Protein AF-A0A178K9Y8-F1 (afdb_monomer)

Radius of gyration: 12.25 Å; Cα contacts (8 Å, |Δi|>4): 118; chains: 1; bounding box: 38×19×30 Å

Organism: NCBI:txid858640

Structure (mmCIF, N/CA/C/O backbone):
data_AF-A0A178K9Y8-F1
#
_entry.id   AF-A0A17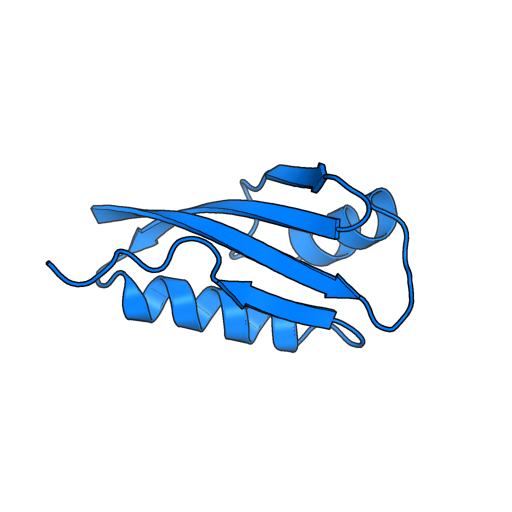8K9Y8-F1
#
loop_
_atom_site.group_PDB
_atom_site.id
_atom_site.type_symbol
_atom_site.label_atom_id
_atom_site.label_alt_id
_atom_site.label_comp_id
_atom_site.label_asym_id
_atom_site.label_entity_id
_atom_site.label_seq_id
_atom_site.pdbx_PDB_ins_code
_atom_site.Cartn_x
_atom_site.Cartn_y
_atom_site.Cartn_z
_atom_site.occupancy
_atom_site.B_iso_or_equiv
_atom_site.auth_seq_id
_atom_site.auth_comp_id
_atom_site.auth_asym_id
_atom_site.auth_atom_id
_atom_site.pdbx_PDB_model_num
ATOM 1 N N . MET A 1 1 ? 12.532 -5.651 -14.817 1.00 84.31 1 MET A N 1
ATOM 2 C CA . MET A 1 1 ? 12.952 -6.426 -13.619 1.00 84.31 1 MET A CA 1
ATOM 3 C C . MET A 1 1 ? 11.779 -6.406 -12.659 1.00 84.31 1 MET A C 1
ATOM 5 O O . MET A 1 1 ? 11.094 -5.393 -12.632 1.00 84.31 1 MET A O 1
ATOM 9 N N . ILE A 1 2 ? 11.500 -7.493 -11.938 1.00 84.50 2 ILE A N 1
ATOM 10 C CA . ILE A 1 2 ? 10.419 -7.483 -10.943 1.00 84.50 2 ILE A CA 1
ATOM 11 C C . ILE A 1 2 ? 11.006 -7.046 -9.606 1.00 84.50 2 ILE A C 1
ATOM 13 O O . ILE A 1 2 ? 11.977 -7.641 -9.138 1.00 84.50 2 ILE A O 1
ATOM 17 N N . TYR A 1 3 ? 10.408 -6.020 -9.015 1.00 85.44 3 TYR A N 1
ATOM 18 C CA . TYR A 1 3 ? 10.719 -5.527 -7.683 1.00 85.44 3 TYR A CA 1
ATOM 19 C C . TYR A 1 3 ? 9.573 -5.874 -6.738 1.00 85.44 3 TYR A C 1
ATOM 21 O O . TYR A 1 3 ? 8.410 -5.862 -7.140 1.00 85.44 3 TYR A O 1
ATOM 29 N N . SER A 1 4 ? 9.907 -6.206 -5.495 1.00 86.06 4 SER A N 1
ATOM 30 C CA . SER A 1 4 ? 8.940 -6.498 -4.440 1.00 86.06 4 SER A CA 1
ATOM 31 C C . SER A 1 4 ? 9.102 -5.474 -3.334 1.00 86.06 4 SER A C 1
ATOM 33 O O . SER A 1 4 ? 10.226 -5.183 -2.929 1.00 86.06 4 SER A O 1
ATOM 35 N N . PHE A 1 5 ? 7.982 -4.985 -2.818 1.00 85.19 5 PHE A N 1
ATOM 36 C CA . PHE A 1 5 ? 7.946 -3.933 -1.816 1.00 85.19 5 PHE A CA 1
ATOM 37 C C . PHE A 1 5 ? 7.037 -4.340 -0.664 1.00 85.19 5 PHE A C 1
ATOM 39 O O . PHE A 1 5 ? 6.025 -5.018 -0.856 1.00 85.19 5 PHE A O 1
ATOM 46 N N . GLU A 1 6 ? 7.398 -3.887 0.531 1.00 89.12 6 GLU A N 1
ATOM 47 C CA . GLU A 1 6 ? 6.494 -3.858 1.674 1.00 89.12 6 GLU A CA 1
ATOM 48 C C . GLU A 1 6 ? 6.373 -2.403 2.126 1.00 89.12 6 GLU A C 1
ATOM 50 O O . GLU A 1 6 ? 7.381 -1.710 2.295 1.00 89.12 6 GLU A O 1
ATOM 55 N N . ILE A 1 7 ? 5.137 -1.935 2.254 1.00 89.81 7 ILE A N 1
ATOM 56 C CA . ILE A 1 7 ? 4.798 -0.568 2.632 1.00 89.81 7 ILE A CA 1
ATOM 57 C C . ILE A 1 7 ? 3.960 -0.618 3.907 1.00 89.81 7 ILE A C 1
ATOM 59 O O . ILE A 1 7 ? 2.942 -1.303 3.955 1.00 89.81 7 ILE A O 1
ATOM 63 N N . LEU A 1 8 ? 4.367 0.140 4.917 1.00 91.94 8 LEU A N 1
ATOM 64 C CA . LEU A 1 8 ? 3.578 0.418 6.109 1.00 91.94 8 LEU A CA 1
ATOM 65 C C . LEU A 1 8 ? 2.597 1.549 5.791 1.00 91.94 8 LEU A C 1
ATOM 67 O O . LEU A 1 8 ? 3.007 2.611 5.322 1.00 91.94 8 LEU A O 1
ATOM 71 N N . ILE A 1 9 ? 1.315 1.334 6.065 1.00 92.12 9 ILE A N 1
ATOM 72 C CA . ILE A 1 9 ? 0.240 2.304 5.866 1.00 92.12 9 ILE A CA 1
ATOM 73 C C . ILE A 1 9 ? -0.231 2.818 7.222 1.00 92.12 9 ILE A C 1
ATOM 75 O O . ILE A 1 9 ? -0.639 2.062 8.104 1.00 92.12 9 ILE A O 1
ATOM 79 N N . VAL A 1 10 ? -0.220 4.139 7.358 1.00 91.00 10 VAL A N 1
ATOM 80 C CA . VAL A 1 10 ? -0.742 4.873 8.505 1.00 91.00 10 VAL A CA 1
ATOM 81 C C . VAL A 1 10 ? -2.044 5.547 8.090 1.00 91.00 10 VAL A C 1
ATOM 83 O O . VAL A 1 10 ? -2.035 6.506 7.319 1.00 91.00 10 VAL A O 1
ATOM 86 N N . ASP A 1 11 ? -3.168 5.079 8.632 1.00 91.50 11 ASP A N 1
ATOM 87 C CA . ASP A 1 11 ? -4.475 5.692 8.391 1.00 91.50 11 ASP A CA 1
ATOM 88 C C . ASP A 1 11 ? -4.891 6.626 9.536 1.00 91.50 11 ASP A C 1
ATOM 90 O O . ASP A 1 11 ? -5.214 6.205 10.651 1.00 91.50 11 ASP A O 1
ATOM 94 N N . LYS A 1 12 ? -4.943 7.926 9.240 1.00 91.81 12 LYS A N 1
ATOM 95 C CA . LYS A 1 12 ? -5.353 8.968 10.192 1.00 91.81 12 LYS A CA 1
ATOM 96 C C . LYS A 1 12 ? -6.851 8.938 10.491 1.00 91.81 12 LYS A C 1
ATOM 98 O O . LYS A 1 12 ? -7.259 9.446 11.535 1.00 91.81 12 LYS A O 1
ATOM 103 N N . LEU A 1 13 ? -7.663 8.363 9.602 1.00 92.81 13 LEU A N 1
ATOM 104 C CA . LEU A 1 13 ? -9.111 8.238 9.781 1.00 92.81 13 LEU A CA 1
ATOM 105 C C . LEU A 1 13 ? -9.514 6.944 10.493 1.00 92.81 13 LEU A C 1
ATOM 107 O O . LEU A 1 13 ? -10.685 6.804 10.843 1.00 92.81 13 LEU A O 1
ATOM 111 N N . ARG A 1 14 ? -8.551 6.053 10.775 1.00 88.25 14 ARG A N 1
ATOM 112 C CA . ARG A 1 14 ? -8.750 4.795 11.513 1.00 88.25 14 ARG A CA 1
ATOM 113 C C . ARG A 1 14 ? -9.821 3.895 10.885 1.00 88.25 14 ARG A C 1
ATOM 115 O O . ARG A 1 14 ? -10.700 3.397 11.589 1.00 88.25 14 ARG A O 1
ATOM 122 N N . ARG A 1 15 ? -9.777 3.730 9.564 1.00 89.75 15 ARG A N 1
ATOM 123 C CA . ARG A 1 15 ? -10.606 2.762 8.840 1.00 89.75 15 ARG A CA 1
ATOM 124 C C . ARG A 1 15 ? -10.148 1.342 9.187 1.00 89.75 15 ARG A C 1
ATOM 126 O O . ARG A 1 15 ? -9.028 1.132 9.651 1.00 89.75 15 ARG A O 1
ATOM 133 N N . ASP A 1 16 ? -11.039 0.380 8.98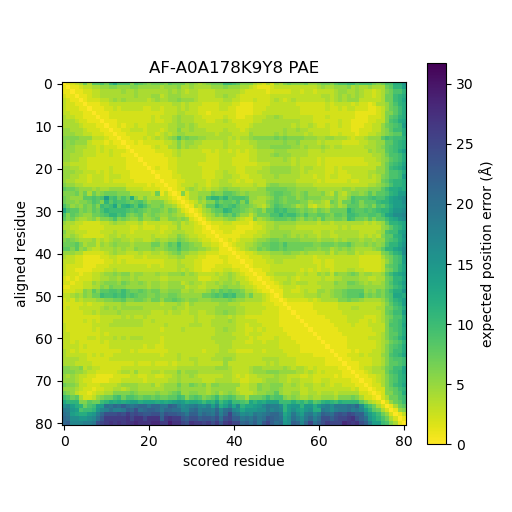1 1.00 91.56 16 ASP A N 1
ATOM 134 C CA . ASP A 1 16 ? -10.710 -1.039 9.096 1.00 91.56 16 ASP A CA 1
ATOM 135 C C . ASP A 1 16 ? -9.987 -1.556 7.840 1.00 91.56 16 ASP A C 1
ATOM 137 O O . ASP A 1 16 ? -9.875 -0.866 6.821 1.00 91.56 16 ASP A O 1
ATOM 141 N N . ILE A 1 17 ? -9.464 -2.782 7.933 1.00 89.94 17 ILE A N 1
ATOM 142 C CA . ILE A 1 17 ? -8.678 -3.403 6.864 1.00 89.94 17 ILE A CA 1
ATOM 143 C C . ILE A 1 17 ? -9.482 -3.590 5.572 1.00 89.94 17 ILE A C 1
ATOM 145 O O . ILE A 1 17 ? -8.924 -3.430 4.489 1.00 89.94 17 ILE A O 1
ATOM 149 N N . ASP A 1 18 ? -10.780 -3.879 5.673 1.00 90.12 18 ASP A N 1
ATOM 150 C CA . ASP A 1 18 ? -11.638 -4.117 4.513 1.00 90.12 18 ASP A CA 1
ATOM 151 C C . ASP A 1 18 ? -11.846 -2.809 3.737 1.00 90.12 18 ASP A C 1
ATOM 153 O O . ASP A 1 18 ? -11.609 -2.750 2.531 1.00 90.12 18 ASP A O 1
ATOM 157 N N . ALA A 1 19 ? -12.172 -1.716 4.436 1.00 91.19 19 ALA A N 1
ATOM 158 C CA . ALA A 1 19 ? -12.316 -0.396 3.830 1.00 91.19 19 ALA A CA 1
ATOM 159 C C . ALA A 1 19 ? -10.998 0.128 3.231 1.00 91.19 19 ALA A C 1
ATOM 161 O O . ALA A 1 19 ? -11.006 0.786 2.187 1.00 91.19 19 ALA A O 1
ATOM 162 N N . LEU A 1 20 ? -9.858 -0.153 3.871 1.00 90.19 20 LEU A N 1
ATOM 163 C CA . LEU A 1 20 ? -8.540 0.167 3.315 1.00 90.19 20 LEU A CA 1
ATOM 164 C C . LEU A 1 20 ? -8.237 -0.661 2.065 1.00 90.19 20 LEU A C 1
ATOM 166 O O . LEU A 1 20 ? -7.779 -0.105 1.066 1.00 90.19 20 LEU A O 1
ATOM 170 N N . GLY A 1 21 ? -8.527 -1.961 2.097 1.00 88.44 21 GLY A N 1
ATOM 171 C CA . GLY A 1 21 ? -8.358 -2.864 0.962 1.00 88.44 21 GLY A CA 1
ATOM 172 C C . GLY A 1 21 ? -9.172 -2.416 -0.249 1.00 88.44 21 GLY A C 1
ATOM 173 O O . GLY A 1 21 ? -8.635 -2.333 -1.356 1.00 88.44 21 GLY A O 1
ATOM 174 N N . ASP A 1 22 ? -10.428 -2.025 -0.036 1.00 88.44 22 ASP A N 1
ATOM 175 C CA . ASP A 1 22 ? -11.301 -1.492 -1.084 1.00 88.44 22 ASP A CA 1
ATOM 176 C C . ASP A 1 22 ? -10.751 -0.197 -1.700 1.00 88.44 22 ASP A C 1
ATOM 178 O O . ASP A 1 22 ? -10.813 -0.014 -2.915 1.00 88.44 22 ASP A O 1
ATOM 182 N N . LEU A 1 23 ? -10.194 0.712 -0.893 1.00 89.00 23 LEU A N 1
ATOM 183 C CA . LEU A 1 23 ? -9.617 1.971 -1.384 1.00 89.00 23 LEU A CA 1
ATOM 184 C C . LEU A 1 23 ? -8.315 1.759 -2.163 1.00 89.00 23 LEU A C 1
ATOM 186 O O . LEU A 1 23 ? -8.093 2.405 -3.189 1.00 89.00 23 LEU A O 1
ATOM 190 N N . ILE A 1 24 ? -7.447 0.879 -1.668 1.00 88.06 24 ILE A N 1
ATOM 191 C CA . ILE A 1 24 ? -6.134 0.611 -2.261 1.00 88.06 24 ILE A CA 1
ATOM 192 C C . ILE A 1 24 ? -6.294 -0.176 -3.564 1.00 88.06 24 ILE A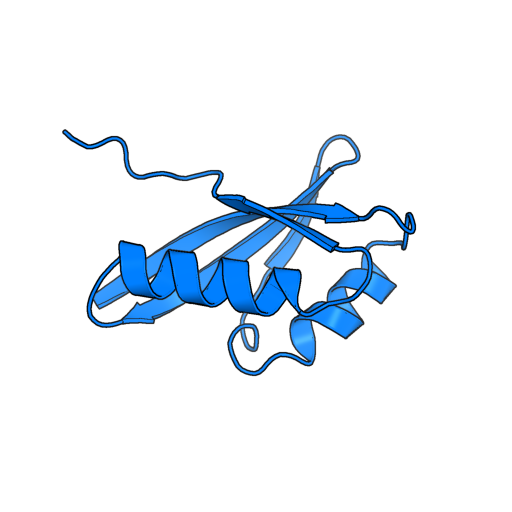 C 1
ATOM 194 O O . ILE A 1 24 ? -5.692 0.192 -4.570 1.00 88.06 24 ILE A O 1
ATOM 198 N N . SER A 1 25 ? -7.151 -1.200 -3.587 1.00 84.81 25 SER A N 1
ATOM 199 C CA . SER A 1 25 ? -7.386 -2.041 -4.773 1.00 84.81 25 SER A CA 1
ATOM 200 C C . SER A 1 25 ? -8.022 -1.291 -5.950 1.00 84.81 25 SER A C 1
ATOM 202 O O . SER A 1 25 ? -7.871 -1.699 -7.101 1.00 84.81 25 SER A O 1
ATOM 204 N N . GLN A 1 26 ? -8.683 -0.154 -5.701 1.00 84.56 26 GLN A N 1
ATOM 205 C CA . GLN A 1 26 ? -9.173 0.739 -6.759 1.00 84.56 26 GLN A CA 1
ATOM 206 C C . GLN A 1 26 ? -8.045 1.435 -7.538 1.00 84.56 26 GLN A C 1
ATOM 208 O O . GLN A 1 26 ? -8.294 2.008 -8.602 1.00 84.56 26 GLN A O 1
ATOM 213 N N . ARG A 1 27 ? -6.803 1.410 -7.040 1.00 82.31 27 ARG A N 1
ATOM 214 C CA . ARG A 1 27 ? -5.650 2.011 -7.716 1.00 82.31 27 ARG A CA 1
ATOM 215 C C . ARG A 1 27 ? -5.029 1.017 -8.686 1.00 82.31 27 ARG A C 1
ATOM 217 O O . ARG A 1 27 ? -4.675 -0.099 -8.322 1.00 82.31 27 ARG A O 1
ATOM 224 N N . ALA A 1 28 ? -4.821 1.455 -9.928 1.00 72.25 28 ALA A N 1
ATOM 225 C CA . ALA A 1 28 ? -4.330 0.602 -11.014 1.00 72.25 28 ALA A CA 1
ATOM 226 C C . ALA A 1 28 ? -2.966 -0.050 -10.720 1.00 72.25 28 ALA A C 1
ATOM 228 O O . ALA A 1 28 ? -2.678 -1.143 -11.210 1.00 72.25 28 ALA A O 1
ATOM 229 N N . ILE A 1 29 ? -2.129 0.613 -9.918 1.00 77.19 29 ILE A N 1
ATOM 230 C CA . ILE A 1 29 ? -0.813 0.098 -9.535 1.00 77.19 29 ILE A CA 1
ATOM 231 C C . ILE A 1 29 ? -0.887 -1.041 -8.503 1.00 77.19 29 ILE A C 1
ATOM 233 O O . ILE A 1 29 ? 0.088 -1.770 -8.345 1.00 77.19 29 ILE A O 1
ATOM 237 N N . PHE A 1 30 ? -2.039 -1.217 -7.848 1.00 79.06 30 PHE A N 1
ATOM 238 C CA . PHE A 1 30 ? -2.272 -2.163 -6.759 1.00 79.06 30 PHE A CA 1
ATOM 239 C C . PHE A 1 30 ? -3.293 -3.253 -7.130 1.00 79.06 30 PHE A C 1
ATOM 241 O O . PHE A 1 30 ? -4.066 -3.711 -6.291 1.00 79.06 30 PHE A O 1
ATOM 248 N N . SER A 1 31 ? -3.296 -3.685 -8.391 1.00 70.25 31 SER A N 1
ATOM 249 C CA . SER A 1 31 ? -4.201 -4.739 -8.874 1.00 70.25 31 SER A CA 1
ATOM 250 C C . SER A 1 31 ? -3.910 -6.123 -8.276 1.00 70.25 31 SER A C 1
ATOM 252 O O . SER A 1 31 ? -4.845 -6.888 -8.061 1.00 70.25 31 SER A O 1
ATOM 254 N N . ASP A 1 32 ? -2.647 -6.411 -7.945 1.00 73.81 32 ASP A N 1
ATOM 255 C CA . ASP A 1 32 ? -2.194 -7.674 -7.350 1.00 73.81 32 ASP A CA 1
ATOM 256 C C . ASP A 1 32 ? -1.430 -7.408 -6.041 1.00 73.81 32 ASP A C 1
ATOM 258 O O . ASP A 1 32 ? -0.200 -7.503 -5.975 1.00 73.81 32 ASP A O 1
ATOM 262 N N . VAL A 1 33 ? -2.159 -7.021 -4.989 1.00 81.94 33 VAL A N 1
ATOM 263 C CA . VAL A 1 33 ? -1.582 -6.681 -3.677 1.00 81.94 33 VAL A CA 1
ATOM 264 C C . VAL A 1 33 ? -2.137 -7.532 -2.555 1.00 81.94 33 VAL A C 1
ATOM 266 O O . VAL A 1 33 ? -3.274 -7.996 -2.592 1.00 81.94 33 VAL A O 1
ATOM 269 N N . VAL A 1 34 ? -1.329 -7.686 -1.512 1.00 88.00 34 VAL A N 1
ATOM 270 C CA . VAL A 1 34 ? -1.748 -8.284 -0.249 1.00 88.00 34 VAL A CA 1
ATOM 271 C C . VAL A 1 34 ? -1.715 -7.198 0.812 1.00 88.00 34 VAL A C 1
ATOM 273 O O . VAL A 1 34 ? -0.645 -6.702 1.161 1.00 88.00 34 VAL A O 1
ATOM 276 N N . LEU A 1 35 ? -2.889 -6.833 1.322 1.00 90.75 35 LEU A N 1
ATOM 277 C CA . LEU A 1 35 ? -3.014 -6.015 2.522 1.00 90.75 35 LEU A CA 1
ATOM 278 C C . LEU A 1 35 ? -3.104 -6.943 3.737 1.00 90.75 35 LEU A C 1
ATOM 280 O O . LEU A 1 35 ? -3.865 -7.910 3.737 1.00 90.75 35 LEU A O 1
ATOM 284 N N . SER A 1 36 ? -2.317 -6.663 4.767 1.00 91.69 36 SER A N 1
ATOM 285 C CA . SER A 1 36 ? -2.306 -7.42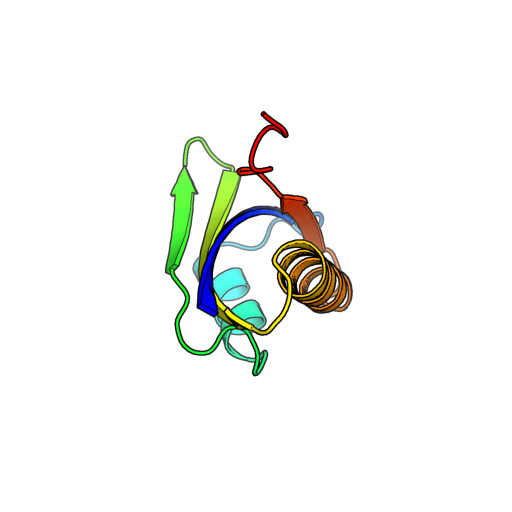7 6.014 1.00 91.69 36 SER A CA 1
ATOM 286 C C . SER A 1 36 ? -2.265 -6.494 7.215 1.00 91.69 36 SER A C 1
ATOM 288 O O . SER A 1 36 ? -1.662 -5.428 7.149 1.00 91.69 36 SER A O 1
ATOM 290 N N . GLU A 1 37 ? -2.892 -6.894 8.316 1.00 91.00 37 GLU A N 1
ATOM 291 C CA . GLU A 1 37 ? -2.770 -6.210 9.602 1.00 91.00 37 GLU A CA 1
ATOM 292 C C . GLU A 1 37 ? -1.843 -7.024 10.510 1.00 91.00 37 GLU A C 1
ATOM 294 O O . GLU A 1 37 ? -2.055 -8.222 10.724 1.00 91.00 37 GLU A O 1
ATOM 299 N N . LYS A 1 38 ? -0.789 -6.387 11.022 1.00 87.31 38 LYS A N 1
ATOM 300 C CA . LYS A 1 38 ? 0.185 -6.982 11.942 1.00 87.31 38 LYS A CA 1
ATOM 301 C C . LYS A 1 38 ? 0.356 -6.027 13.116 1.00 87.31 38 LYS A C 1
ATOM 303 O O . LYS A 1 38 ? 0.636 -4.857 12.909 1.00 87.31 38 LYS A O 1
ATOM 308 N N . GLU A 1 39 ? 0.158 -6.510 14.341 1.00 86.00 39 GLU A N 1
ATOM 309 C CA . GLU A 1 39 ? 0.364 -5.721 15.572 1.00 86.00 39 GLU A CA 1
ATOM 310 C C . GLU A 1 39 ? -0.422 -4.386 15.638 1.00 86.00 39 GLU A C 1
ATOM 312 O O . GLU A 1 39 ? -0.045 -3.470 16.362 1.00 86.00 39 GLU A O 1
ATOM 317 N N . GLY A 1 40 ? -1.558 -4.292 14.931 1.00 82.12 40 GLY A N 1
ATOM 318 C CA . GLY A 1 40 ? -2.387 -3.079 14.853 1.00 82.12 40 GLY A CA 1
ATOM 319 C C . GLY A 1 40 ? -1.938 -2.071 13.788 1.00 82.12 40 GLY A C 1
ATOM 320 O O . GLY A 1 40 ? -2.426 -0.942 13.763 1.00 82.12 40 GLY A O 1
ATOM 321 N N . GLU A 1 41 ? -1.013 -2.470 12.919 1.00 87.38 41 GLU A N 1
ATOM 322 C CA . GLU A 1 41 ? -0.501 -1.691 11.797 1.00 87.38 41 GLU A CA 1
ATOM 323 C C . GLU A 1 41 ? -0.834 -2.375 10.465 1.00 87.38 41 GLU A C 1
ATOM 325 O O . GLU A 1 41 ? -0.908 -3.604 10.381 1.00 87.38 41 GLU A O 1
ATOM 330 N N . PHE A 1 42 ? -1.010 -1.584 9.405 1.00 91.75 42 PHE A N 1
ATOM 331 C CA . PHE A 1 42 ? -1.379 -2.090 8.084 1.00 91.75 42 PHE A CA 1
ATOM 332 C C . PHE A 1 42 ? -0.167 -2.163 7.161 1.00 91.75 42 PHE A C 1
ATOM 334 O O . PHE A 1 42 ? 0.533 -1.176 6.961 1.00 91.75 42 PHE A O 1
ATOM 341 N N . TYR A 1 43 ? 0.047 -3.321 6.549 1.00 91.50 43 TYR A N 1
ATOM 342 C CA . TYR A 1 43 ? 1.155 -3.592 5.644 1.00 91.50 43 TYR A CA 1
ATOM 343 C C . TYR A 1 43 ? 0.631 -3.987 4.272 1.00 91.50 43 TYR A C 1
ATOM 345 O O . TYR A 1 43 ? -0.161 -4.924 4.146 1.00 91.50 43 TYR A O 1
ATOM 353 N N . LEU A 1 44 ? 1.118 -3.301 3.245 1.00 89.88 44 LEU A N 1
ATOM 354 C CA . LEU A 1 44 ? 0.861 -3.594 1.847 1.00 89.88 44 LEU A CA 1
ATOM 355 C C . LEU A 1 44 ? 2.089 -4.271 1.240 1.00 89.88 44 LEU A C 1
ATOM 357 O O . LEU A 1 44 ? 3.159 -3.670 1.153 1.00 89.88 44 LEU A O 1
ATOM 361 N N . SER A 1 45 ? 1.928 -5.510 0.794 1.00 89.81 45 SER A N 1
ATOM 362 C CA . SER A 1 45 ? 2.933 -6.221 0.009 1.00 89.81 45 SER A CA 1
ATOM 363 C C . SER A 1 45 ? 2.509 -6.245 -1.452 1.00 89.81 45 SER A C 1
ATOM 365 O O . SER A 1 45 ? 1.406 -6.694 -1.773 1.00 89.81 45 SER A O 1
ATOM 367 N N . TYR A 1 46 ? 3.381 -5.782 -2.344 1.00 86.25 46 TYR A N 1
ATOM 36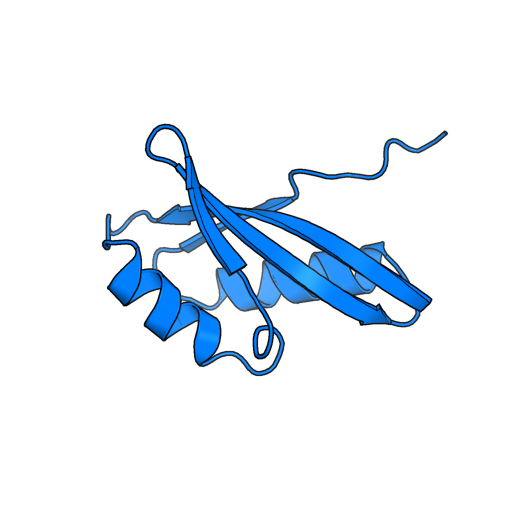8 C CA . TYR A 1 46 ? 3.121 -5.830 -3.779 1.00 86.25 46 TYR A CA 1
ATOM 369 C C . TYR A 1 46 ? 4.405 -6.029 -4.582 1.00 86.25 46 TYR A C 1
ATOM 371 O O . TYR A 1 46 ? 5.502 -5.690 -4.132 1.00 86.25 46 TYR A O 1
ATOM 379 N N . ALA A 1 47 ? 4.259 -6.604 -5.774 1.00 86.38 47 ALA A N 1
ATOM 380 C CA . ALA A 1 47 ? 5.354 -6.821 -6.705 1.00 86.38 47 ALA A CA 1
ATOM 381 C C . ALA A 1 47 ? 5.018 -6.202 -8.058 1.00 86.38 47 ALA A C 1
ATOM 383 O O . ALA A 1 47 ? 3.895 -6.329 -8.546 1.00 86.38 47 ALA A O 1
ATOM 384 N N . ARG A 1 48 ? 5.995 -5.539 -8.676 1.00 85.69 48 ARG A N 1
ATOM 385 C CA . ARG A 1 48 ? 5.793 -4.857 -9.952 1.00 85.69 48 ARG A CA 1
ATOM 386 C C . ARG A 1 48 ? 7.003 -4.959 -10.855 1.00 85.69 48 ARG A C 1
ATOM 388 O O . ARG A 1 48 ? 8.146 -4.955 -10.401 1.00 85.69 48 ARG A O 1
ATOM 395 N N . GLU A 1 49 ? 6.741 -5.049 -12.151 1.00 87.62 49 GLU A N 1
ATOM 396 C CA . GLU A 1 49 ? 7.779 -4.911 -13.157 1.00 87.62 49 GLU A CA 1
ATOM 397 C C . GLU A 1 49 ? 8.089 -3.434 -13.410 1.00 87.62 49 GLU A C 1
ATOM 399 O O . GLU A 1 49 ? 7.185 -2.648 -13.678 1.00 87.62 49 GLU A O 1
ATOM 404 N N . GLY A 1 50 ? 9.373 -3.083 -13.362 1.00 85.31 50 GLY A N 1
ATOM 405 C CA . GLY A 1 50 ? 9.838 -1.726 -13.618 1.00 85.31 50 GLY A CA 1
ATOM 406 C C . GLY A 1 50 ? 11.282 -1.665 -14.104 1.00 85.31 50 GLY A C 1
ATOM 407 O O . GLY A 1 50 ? 11.966 -2.689 -14.274 1.00 85.31 50 GLY A O 1
ATOM 408 N N . CYS A 1 51 ? 11.737 -0.432 -14.320 1.00 83.50 51 CYS A N 1
ATOM 409 C CA . CYS A 1 51 ? 13.096 -0.113 -14.766 1.00 83.50 51 CYS A CA 1
ATOM 410 C C . CYS A 1 51 ? 14.050 0.220 -13.608 1.00 83.50 51 CYS A C 1
ATOM 412 O O . CYS A 1 51 ? 15.255 0.024 -13.748 1.00 83.50 51 CYS A O 1
ATOM 414 N N . SER A 1 52 ? 13.521 0.726 -12.491 1.00 88.06 52 SER A N 1
ATOM 415 C CA . SER A 1 52 ? 14.283 1.226 -11.344 1.00 88.06 52 SER A CA 1
ATOM 416 C C . SER A 1 52 ? 13.518 0.932 -10.059 1.00 88.06 52 SER A C 1
ATOM 418 O O . SER A 1 52 ? 12.323 1.199 -9.981 1.00 88.06 52 SER A O 1
ATOM 420 N N . TYR A 1 53 ? 14.210 0.402 -9.047 1.00 86.06 53 TYR A N 1
ATOM 421 C CA . TYR A 1 53 ? 13.616 0.143 -7.733 1.00 86.06 53 TYR A CA 1
ATOM 422 C C . TYR A 1 53 ? 13.042 1.421 -7.112 1.00 86.06 53 TYR A C 1
ATOM 424 O O . TYR A 1 53 ? 11.903 1.428 -6.655 1.00 86.06 53 TYR A O 1
ATOM 432 N N . ASN A 1 54 ? 13.828 2.502 -7.137 1.00 85.94 54 ASN A N 1
ATOM 433 C CA . ASN A 1 54 ? 13.451 3.778 -6.539 1.00 85.94 54 ASN A CA 1
ATOM 434 C C . ASN A 1 54 ? 12.230 4.371 -7.236 1.00 85.94 54 ASN A C 1
ATOM 436 O O . ASN A 1 54 ? 11.315 4.818 -6.556 1.00 85.94 54 ASN A O 1
ATOM 440 N N . ASP A 1 55 ? 12.187 4.334 -8.569 1.00 88.31 55 ASP A N 1
ATOM 441 C CA . ASP A 1 55 ? 11.073 4.902 -9.332 1.00 88.31 55 ASP A CA 1
ATOM 442 C C . ASP A 1 55 ? 9.771 4.167 -8.990 1.00 88.31 55 ASP A C 1
ATOM 444 O O . ASP A 1 55 ? 8.762 4.799 -8.696 1.00 88.31 55 ASP A O 1
ATOM 448 N N . GLU A 1 56 ? 9.800 2.831 -8.950 1.00 87.31 56 GLU A N 1
ATOM 449 C CA . GLU A 1 56 ? 8.626 2.039 -8.574 1.00 87.31 56 GLU A CA 1
ATOM 450 C C . GLU A 1 56 ? 8.223 2.248 -7.104 1.00 87.31 56 GLU A C 1
ATOM 452 O O . GLU A 1 56 ? 7.033 2.369 -6.808 1.00 87.31 56 GLU A O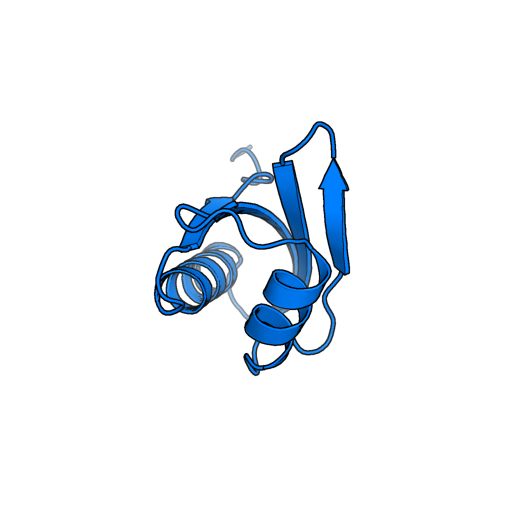 1
ATOM 457 N N . ALA A 1 57 ? 9.191 2.359 -6.188 1.00 85.88 57 ALA A N 1
ATOM 458 C CA . ALA A 1 57 ? 8.923 2.650 -4.782 1.00 85.88 57 ALA A CA 1
ATOM 459 C C . ALA A 1 57 ? 8.267 4.029 -4.592 1.00 85.88 57 ALA A C 1
ATOM 461 O O . ALA A 1 57 ? 7.256 4.134 -3.896 1.00 85.88 57 ALA A O 1
ATOM 462 N N . PHE A 1 58 ? 8.806 5.075 -5.229 1.00 88.12 58 PHE A N 1
ATOM 463 C CA . PHE A 1 58 ? 8.253 6.430 -5.164 1.00 88.12 58 PHE A CA 1
ATOM 464 C C . PHE A 1 58 ? 6.867 6.504 -5.798 1.00 88.12 58 PHE A C 1
ATOM 466 O O . PHE A 1 58 ? 5.966 7.071 -5.186 1.00 88.12 58 PHE A O 1
ATOM 473 N N . ASN A 1 59 ? 6.664 5.865 -6.952 1.00 88.75 59 ASN A N 1
ATOM 474 C CA . ASN A 1 59 ? 5.354 5.810 -7.600 1.00 88.75 59 ASN A CA 1
ATOM 475 C C . ASN A 1 59 ? 4.280 5.230 -6.666 1.00 88.75 59 ASN A C 1
ATOM 477 O O . ASN A 1 59 ? 3.161 5.736 -6.619 1.00 88.75 59 ASN A O 1
ATOM 481 N N . ALA A 1 60 ? 4.600 4.180 -5.903 1.00 88.00 60 ALA A N 1
ATOM 482 C CA . ALA A 1 60 ? 3.640 3.605 -4.965 1.00 88.00 60 ALA A CA 1
ATOM 483 C C . ALA A 1 60 ? 3.360 4.486 -3.749 1.00 88.00 60 ALA A C 1
ATOM 485 O O . ALA A 1 60 ? 2.213 4.550 -3.307 1.00 88.00 60 ALA A O 1
ATOM 486 N N . ILE A 1 61 ? 4.380 5.173 -3.232 1.00 88.75 61 ILE A N 1
ATOM 487 C CA . ILE A 1 61 ? 4.208 6.139 -2.143 1.00 88.75 61 ILE A CA 1
ATOM 488 C C . ILE A 1 61 ? 3.300 7.284 -2.598 1.00 88.75 61 ILE A C 1
ATOM 490 O O . ILE A 1 61 ? 2.314 7.584 -1.928 1.00 88.75 61 ILE A O 1
ATOM 494 N N . GLU A 1 62 ? 3.585 7.875 -3.762 1.00 90.00 62 GLU A N 1
ATOM 495 C CA . GLU A 1 62 ? 2.797 8.979 -4.315 1.00 90.00 62 GLU A CA 1
ATOM 496 C C . GLU A 1 62 ? 1.331 8.584 -4.523 1.00 90.00 62 GLU A C 1
ATOM 498 O O . GLU A 1 62 ? 0.431 9.337 -4.154 1.00 90.00 62 GLU A O 1
ATOM 503 N N . GLU A 1 63 ? 1.069 7.386 -5.051 1.00 90.38 63 GLU A N 1
ATOM 504 C CA . GLU A 1 63 ? -0.295 6.890 -5.251 1.00 90.38 63 GLU A CA 1
ATOM 505 C C . GLU A 1 63 ? -1.059 6.699 -3.934 1.00 90.38 63 GLU A C 1
ATOM 507 O O . GLU A 1 63 ? -2.228 7.096 -3.853 1.00 90.38 63 GLU A O 1
ATOM 512 N N . ILE A 1 64 ? -0.425 6.144 -2.892 1.00 90.25 64 ILE A N 1
ATOM 513 C CA . ILE A 1 64 ? -1.055 5.994 -1.567 1.00 90.25 64 ILE A CA 1
ATOM 514 C C . ILE A 1 64 ? -1.324 7.363 -0.939 1.00 90.25 64 ILE A C 1
ATOM 516 O O . ILE A 1 64 ? -2.416 7.578 -0.415 1.00 90.25 64 ILE A O 1
ATOM 520 N N . ASP A 1 65 ? -0.382 8.300 -1.043 1.00 88.94 65 ASP A N 1
ATOM 521 C CA . ASP A 1 65 ? -0.518 9.651 -0.488 1.00 88.94 65 ASP A CA 1
ATOM 522 C C . ASP A 1 65 ? -1.632 10.468 -1.175 1.00 88.94 65 ASP A C 1
ATOM 524 O O . ASP A 1 65 ? -2.139 11.435 -0.601 1.00 88.94 65 ASP A O 1
ATOM 528 N N . THR A 1 66 ? -2.088 10.072 -2.374 1.00 91.31 66 THR A N 1
ATOM 529 C CA . THR A 1 66 ? -3.294 10.665 -2.987 1.00 91.31 66 THR A CA 1
ATOM 530 C C . THR A 1 66 ? -4.608 10.211 -2.341 1.00 91.31 66 THR A C 1
ATOM 532 O O . THR A 1 66 ? -5.666 10.778 -2.636 1.00 91.31 66 THR A O 1
ATOM 535 N N . ILE A 1 67 ? -4.592 9.168 -1.507 1.00 90.31 67 ILE A N 1
ATOM 536 C CA . ILE A 1 67 ? -5.773 8.688 -0.789 1.00 90.31 67 ILE A CA 1
ATOM 537 C C . ILE A 1 67 ? -5.916 9.505 0.494 1.00 90.31 67 ILE A C 1
ATOM 539 O O . ILE A 1 67 ? -5.076 9.446 1.389 1.00 90.31 67 ILE A O 1
ATOM 543 N N . ASP A 1 68 ? -7.023 10.242 0.602 1.00 91.81 68 ASP A N 1
ATOM 544 C CA . ASP A 1 68 ? -7.283 11.097 1.759 1.00 91.81 68 ASP A CA 1
ATOM 545 C C . ASP A 1 68 ? -7.151 10.325 3.081 1.00 91.81 68 ASP A C 1
ATOM 547 O O . ASP A 1 68 ? -7.650 9.202 3.229 1.00 91.81 68 ASP A O 1
ATOM 551 N N . GLY A 1 69 ? -6.471 10.938 4.046 1.00 89.75 69 GLY A N 1
ATOM 552 C CA . GLY A 1 69 ? -6.228 10.366 5.366 1.00 89.75 69 GLY A CA 1
ATOM 553 C C . GLY A 1 69 ? -5.122 9.312 5.452 1.00 89.75 69 GLY A C 1
ATOM 554 O O . GLY A 1 69 ? -4.743 8.979 6.575 1.00 89.75 69 GLY A O 1
ATOM 555 N N . LEU A 1 70 ? -4.574 8.828 4.332 1.00 91.62 70 LEU A N 1
ATOM 556 C CA . LEU A 1 70 ? -3.466 7.872 4.347 1.00 91.62 70 LEU A CA 1
ATOM 557 C C . LEU A 1 70 ? -2.110 8.581 4.318 1.00 91.62 70 LEU A C 1
ATOM 559 O O . LEU A 1 70 ? -1.962 9.695 3.822 1.00 91.62 70 LEU A O 1
ATOM 563 N N .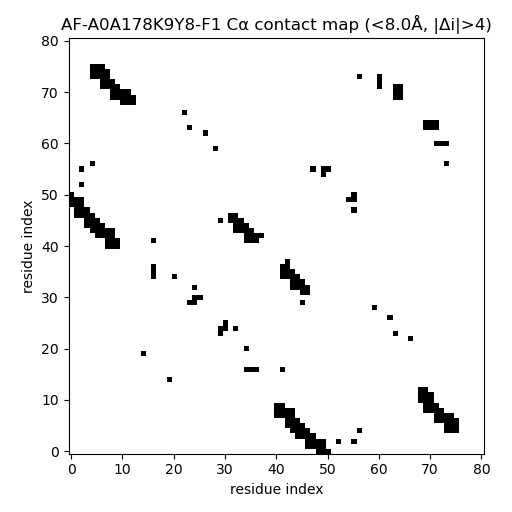 ALA A 1 71 ? -1.128 7.926 4.919 1.00 89.50 71 ALA A N 1
ATOM 564 C CA . ALA A 1 71 ? 0.291 8.191 4.754 1.00 89.50 71 ALA A CA 1
ATOM 565 C C . ALA A 1 71 ? 1.008 6.842 4.726 1.00 89.50 71 ALA A C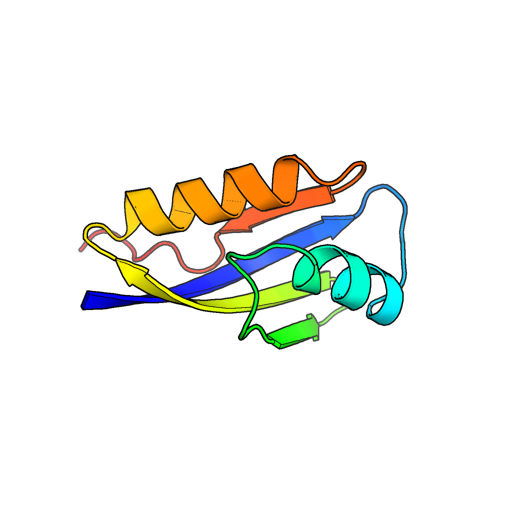 1
ATOM 567 O O . ALA A 1 71 ? 0.501 5.867 5.289 1.00 89.50 71 ALA A O 1
ATOM 568 N N . CYS A 1 72 ? 2.181 6.767 4.110 1.00 89.44 72 CYS A N 1
ATOM 569 C CA . CYS A 1 72 ? 2.900 5.504 4.033 1.00 89.44 72 CYS A CA 1
ATOM 570 C C . CYS A 1 72 ? 4.412 5.632 4.220 1.00 89.44 72 CYS A C 1
ATOM 572 O O . CYS A 1 72 ? 4.992 6.707 4.070 1.00 89.44 72 CYS A O 1
ATOM 574 N N . LEU A 1 73 ? 5.044 4.517 4.590 1.00 86.31 73 LEU A N 1
ATOM 575 C CA . LEU A 1 73 ? 6.492 4.373 4.704 1.00 86.31 73 LEU A CA 1
ATOM 576 C C . LEU A 1 73 ? 6.938 3.076 4.031 1.00 86.31 73 LEU A C 1
ATOM 578 O O . LEU A 1 73 ? 6.343 2.021 4.244 1.00 86.31 73 LEU A O 1
ATOM 582 N N . LEU A 1 74 ? 8.015 3.137 3.250 1.00 84.44 74 LEU A N 1
ATOM 583 C CA . LEU A 1 74 ? 8.636 1.943 2.684 1.00 84.44 74 LEU A CA 1
ATOM 584 C C . LEU A 1 74 ? 9.385 1.179 3.787 1.00 84.44 74 LEU A C 1
ATOM 586 O O . LEU A 1 74 ? 10.260 1.744 4.440 1.00 84.44 74 LEU A O 1
ATOM 590 N N . VAL A 1 75 ? 9.038 -0.093 3.992 1.00 78.94 75 VAL A N 1
ATOM 591 C CA . VAL A 1 75 ? 9.592 -0.934 5.071 1.00 78.94 75 VAL A CA 1
ATOM 592 C C . VAL A 1 75 ? 10.878 -1.613 4.621 1.00 78.94 75 VAL A C 1
ATOM 594 O O . VAL A 1 75 ? 11.884 -1.588 5.323 1.00 78.94 75 VAL A O 1
ATOM 597 N N . ASN A 1 76 ? 10.869 -2.165 3.410 1.00 72.00 76 ASN A N 1
ATOM 598 C CA . ASN A 1 76 ? 12.063 -2.732 2.805 1.00 72.00 76 ASN A CA 1
ATOM 599 C C . ASN A 1 76 ? 12.738 -1.634 1.987 1.00 72.00 76 ASN A C 1
ATOM 601 O O . ASN A 1 76 ? 12.479 -1.513 0.799 1.00 72.00 76 ASN A O 1
ATOM 605 N N . ASN A 1 77 ? 13.581 -0.800 2.589 1.00 57.91 77 ASN A N 1
ATOM 606 C CA . ASN A 1 77 ? 14.611 -0.154 1.781 1.00 57.91 77 ASN A CA 1
ATOM 607 C C . ASN A 1 77 ? 15.691 -1.219 1.595 1.00 57.91 77 ASN A C 1
ATOM 609 O O . ASN A 1 77 ? 16.164 -1.773 2.585 1.00 57.91 77 ASN A O 1
ATOM 613 N N . LEU A 1 78 ? 16.010 -1.592 0.353 1.00 55.66 78 LEU A N 1
ATOM 614 C CA . LEU A 1 78 ? 17.199 -2.402 0.107 1.00 55.66 78 LEU A CA 1
ATOM 615 C C . LEU A 1 78 ? 18.364 -1.580 0.653 1.00 55.66 78 LEU A C 1
ATOM 617 O O . LEU A 1 78 ? 18.727 -0.585 0.030 1.00 55.66 78 LEU A O 1
ATOM 621 N N . 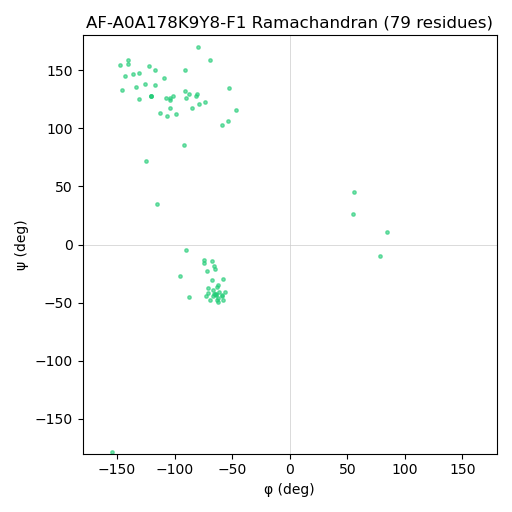ASP A 1 79 ? 18.865 -1.941 1.837 1.00 46.44 79 ASP A N 1
ATOM 622 C CA . ASP A 1 79 ? 20.083 -1.363 2.390 1.00 46.44 79 ASP A CA 1
ATOM 623 C C . ASP A 1 79 ? 21.120 -1.378 1.267 1.00 46.44 79 ASP A C 1
ATOM 625 O O . ASP A 1 79 ? 21.464 -2.439 0.733 1.00 46.44 79 ASP A O 1
ATOM 629 N N . GLU A 1 80 ? 21.538 -0.180 0.859 1.00 45.22 80 GLU A N 1
ATOM 630 C CA . GLU A 1 80 ? 22.630 0.017 -0.080 1.00 45.22 80 GLU A CA 1
ATOM 631 C C . GLU A 1 80 ? 23.846 -0.737 0.481 1.00 45.22 80 GLU A C 1
ATOM 633 O O . GLU A 1 80 ? 24.424 -0.341 1.494 1.00 45.22 80 GLU A O 1
ATOM 638 N N . CYS A 1 81 ? 24.183 -1.872 -0.137 1.00 42.28 81 CYS A N 1
ATOM 639 C CA . CYS A 1 81 ? 25.460 -2.553 0.067 1.00 42.28 81 CYS A CA 1
ATOM 640 C C . CYS A 1 81 ? 26.565 -1.842 -0.716 1.00 42.28 81 CYS A C 1
ATOM 642 O O . CYS A 1 81 ? 26.320 -1.499 -1.897 1.00 42.28 81 CYS A O 1
#

Foldseek 3Di:
DKDKFKKWKDFQVPDDQVVVCVVQCVDPLCVPWDWDADPNTIMIIDMDDDDDPVVNVVVSQVVQVVPPRMHMDTPDDPPDD

Mean predicted aligned error: 4.97 Å

Nearest PDB structures (foldseek):
  2n2t-assembly1_A  TM=5.153E-01  e=2.458E-02  synthetic construct
  6i05-assembly1_A  TM=5.076E-01  e=1.405E-01  Pseudomonas aeruginosa
  4nez-assembly1_A-2  TM=5.017E-01  e=1.261E+00  synthetic construct
  6n1k-assembly1_D  TM=3.746E-01  e=4.789E-01  Homo sapiens
  8q90-assembly1_B  TM=3.519E-01  e=1.109E+00  Haloferax mediterranei

Sequence (81 aa):
MIYSFEILIVDKLRRDIDALGDLISQRAIFSDVVLSEKEGEFYLSYAREGCSYNDEAFNAIEEIDTIDGLACLLVNNLDEC

Secondary structure (DSSP, 8-state):
-EEEEEEEEEETT---HHHHHHHHHTSGGGTTEEEEEETTEEEEEEEEE-S-HHHHHHHHHHHHHTSTTEEEEES------

Solvent-accessible surface area (backbone atoms only — not comparable to full-atom values): 4881 Å² total; per-residue (Å²): 90,79,45,76,47,38,32,41,47,48,58,77,74,68,71,54,71,66,63,48,45,59,60,48,50,72,35,84,92,34,74,70,56,47,78,48,79,55,99,92,40,38,37,40,39,41,66,47,76,45,94,44,71,65,59,55,52,49,53,52,50,56,57,47,51,69,39,85,54,42,42,72,45,75,68,65,66,80,74,86,125

pLDDT: mean 84.77, std 10.28, range [42.28, 92.81]